Protein AF-A0A928GPD8-F1 (afdb_monomer)

Nearest PDB structures (foldseek):
  7vp2-assembly1_B  TM=6.173E-01  e=7.618E+00  Arabidopsis thaliana
  6gts-assembly1_C-2  TM=4.803E-01  e=5.348E+00  Escherichia coli

Radius of gyration: 21.24 Å; Cα contacts (8 Å, |Δi|>4): 13; chains: 1; bounding box: 34×36×52 Å

Sequence (64 aa):
MTFKLTAGQYKSLKNYCKARKTTPIKLIKRSIERFTSHYEYEVPAE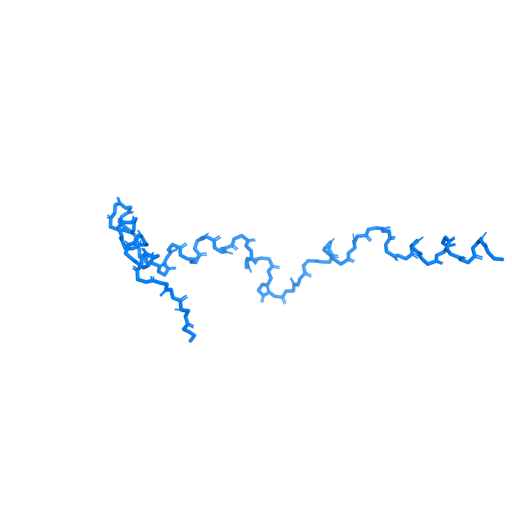LYLTENQLNLFDLDEMSN

pLDDT: mean 79.39, std 16.74, range [44.97, 97.94]

Solvent-accessible surface area (backbone atoms only — not comparable to full-atom values): 4176 Å² total; per-residue (Å²): 141,84,86,91,69,55,73,66,57,50,51,51,49,51,53,52,21,63,78,67,78,52,47,68,67,60,51,51,51,64,73,43,36,86,77,42,74,60,56,78,84,52,72,57,68,72,77,75,54,60,94,54,73,73,60,64,58,61,60,61,67,75,73,113

Foldseek 3Di:
DDDDDDPVRVVVLVVVCVVVVHDSVVVVCVVCVVVCVCPVPHNPVVVVCPPCPVVVVVVVVVPD

Structure (mmCIF, N/CA/C/O backbone):
data_AF-A0A928GPD8-F1
#
_entry.id   AF-A0A928GPD8-F1
#
loop_
_atom_site.group_PDB
_atom_site.id
_atom_site.type_symbol
_atom_site.label_atom_id
_atom_site.label_alt_id
_atom_site.label_comp_id
_atom_site.label_asym_id
_atom_site.label_entity_id
_atom_site.label_seq_id
_atom_site.pdbx_PDB_ins_code
_atom_site.Cartn_x
_atom_site.Cartn_y
_atom_site.Cartn_z
_atom_site.occupancy
_atom_site.B_iso_or_equiv
_atom_site.auth_seq_id
_atom_site.auth_comp_id
_atom_site.auth_asym_id
_atom_site.auth_atom_id
_atom_site.pdbx_PDB_model_num
ATOM 1 N N . MET A 1 1 ? 12.906 -3.034 3.535 1.00 66.12 1 MET A N 1
ATOM 2 C CA . MET A 1 1 ? 12.254 -1.955 2.761 1.00 66.12 1 MET A CA 1
ATOM 3 C C . MET A 1 1 ? 11.156 -1.345 3.620 1.00 66.12 1 MET A C 1
ATOM 5 O O . MET A 1 1 ? 10.305 -2.098 4.083 1.00 66.12 1 MET A O 1
ATOM 9 N N . THR A 1 2 ? 11.178 -0.034 3.869 1.00 82.50 2 THR A N 1
ATOM 10 C CA . THR A 1 2 ? 10.237 0.623 4.796 1.00 82.50 2 THR A CA 1
ATOM 11 C C . THR A 1 2 ? 9.599 1.827 4.113 1.00 82.50 2 THR A C 1
ATOM 13 O O . THR A 1 2 ? 10.302 2.765 3.751 1.00 82.50 2 THR A O 1
ATOM 16 N N . PHE A 1 3 ? 8.275 1.812 3.942 1.00 84.31 3 PHE A N 1
ATOM 17 C CA . PHE A 1 3 ? 7.522 2.940 3.389 1.00 84.31 3 PHE A CA 1
ATOM 18 C C . PHE A 1 3 ? 6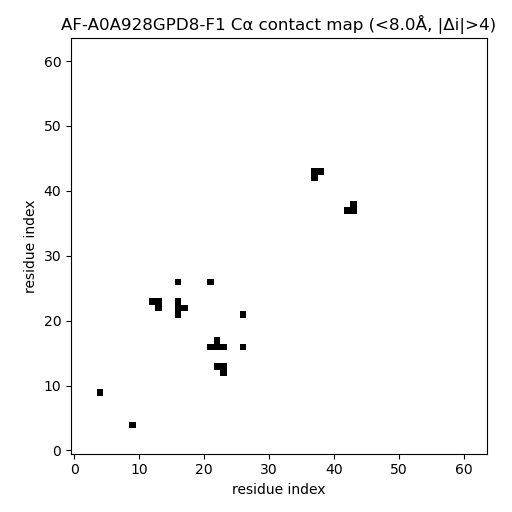.941 3.786 4.518 1.00 84.31 3 PHE A C 1
ATOM 20 O O . PHE A 1 3 ? 6.322 3.256 5.443 1.00 84.31 3 PHE A O 1
ATOM 27 N N . LYS A 1 4 ? 7.132 5.105 4.442 1.00 92.19 4 LYS A N 1
ATOM 28 C CA . LYS A 1 4 ? 6.534 6.044 5.394 1.00 92.19 4 LYS A CA 1
ATOM 29 C C . LYS A 1 4 ? 5.119 6.389 4.940 1.00 92.19 4 LYS A C 1
ATOM 31 O O . LYS A 1 4 ? 4.909 6.790 3.802 1.00 92.19 4 LYS A O 1
ATOM 36 N N . LEU A 1 5 ? 4.164 6.240 5.850 1.00 93.56 5 LEU A N 1
ATOM 37 C CA . LEU A 1 5 ? 2.772 6.640 5.672 1.00 93.56 5 LEU A CA 1
ATOM 38 C C . LEU A 1 5 ? 2.404 7.609 6.786 1.00 93.56 5 LEU A C 1
ATOM 40 O O . LEU A 1 5 ? 2.847 7.446 7.926 1.00 93.56 5 LEU A O 1
ATOM 44 N N . THR A 1 6 ? 1.554 8.584 6.479 1.00 96.81 6 THR A N 1
ATOM 45 C CA . THR A 1 6 ? 0.937 9.386 7.537 1.00 96.81 6 THR A CA 1
ATOM 46 C C . THR A 1 6 ? 0.002 8.512 8.376 1.00 96.81 6 THR A C 1
ATOM 48 O O . THR A 1 6 ? -0.518 7.488 7.915 1.00 96.81 6 THR A O 1
ATOM 51 N N . ALA A 1 7 ? -0.265 8.927 9.617 1.00 95.75 7 ALA A N 1
ATOM 52 C CA . ALA A 1 7 ? -1.179 8.201 10.499 1.00 95.75 7 ALA A CA 1
ATOM 53 C C . ALA A 1 7 ? -2.579 8.028 9.874 1.00 95.75 7 ALA A C 1
ATOM 55 O O . ALA A 1 7 ? -3.187 6.960 9.983 1.00 95.75 7 ALA A O 1
ATOM 56 N N . GLY A 1 8 ? -3.066 9.051 9.159 1.00 97.25 8 GLY A N 1
ATOM 57 C CA . GLY A 1 8 ? -4.347 9.012 8.449 1.00 97.25 8 GLY A CA 1
ATOM 58 C C . GLY A 1 8 ? -4.364 8.001 7.301 1.00 97.25 8 GLY A C 1
ATOM 59 O O . GLY A 1 8 ? -5.285 7.187 7.209 1.00 97.25 8 GLY A O 1
ATOM 60 N N . GLN A 1 9 ? -3.314 7.986 6.473 1.00 96.06 9 GLN A N 1
ATOM 61 C CA . GLN A 1 9 ? -3.168 7.016 5.382 1.00 96.06 9 GLN A CA 1
ATOM 62 C C . GLN A 1 9 ? -3.135 5.581 5.914 1.00 96.06 9 GLN A C 1
ATOM 64 O O . GLN A 1 9 ? -3.844 4.713 5.404 1.00 96.06 9 GLN A O 1
ATOM 69 N N . TYR A 1 10 ? -2.375 5.335 6.984 1.00 95.50 10 TYR A N 1
ATOM 70 C CA . TYR A 1 10 ? -2.288 4.011 7.592 1.00 95.50 10 TYR A CA 1
ATOM 71 C C . TYR A 1 10 ? -3.625 3.551 8.193 1.00 95.50 10 TYR A C 1
ATOM 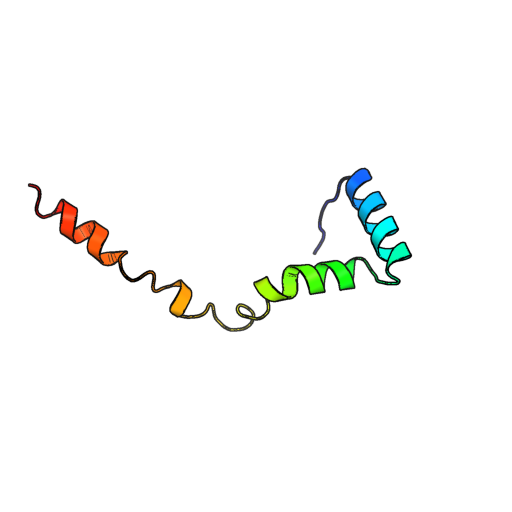73 O O . TYR A 1 10 ? -4.017 2.393 8.027 1.00 95.50 10 TYR A O 1
ATOM 81 N N . LYS A 1 11 ? -4.369 4.457 8.844 1.00 97.44 11 LYS A N 1
ATOM 82 C CA . LYS A 1 11 ? -5.710 4.162 9.373 1.00 97.44 11 LYS A CA 1
ATOM 83 C C . LYS A 1 11 ? -6.692 3.815 8.252 1.00 97.44 11 LYS A C 1
ATOM 85 O O . LYS A 1 11 ? -7.394 2.809 8.352 1.00 97.44 11 LYS A O 1
ATOM 90 N N . SER A 1 12 ? -6.697 4.599 7.174 1.00 97.12 12 SER A N 1
ATOM 91 C CA . SER A 1 12 ? -7.521 4.335 5.988 1.00 97.12 12 SER A CA 1
ATOM 92 C C . SER A 1 12 ? -7.189 2.974 5.361 1.00 97.12 12 SER A C 1
ATOM 94 O O . SER A 1 12 ? -8.077 2.143 5.156 1.00 97.12 12 SER A O 1
ATOM 96 N N . LEU A 1 13 ? -5.895 2.686 5.180 1.00 95.81 13 LEU A N 1
ATOM 97 C CA . LEU A 1 13 ? -5.396 1.417 4.650 1.00 95.81 13 LEU A CA 1
ATOM 98 C C . LEU A 1 13 ? -5.861 0.218 5.487 1.00 95.81 13 LEU A C 1
ATOM 100 O O . LEU A 1 13 ? -6.348 -0.768 4.929 1.00 95.81 13 LEU A O 1
ATOM 104 N N . LYS A 1 14 ? -5.772 0.298 6.822 1.00 96.75 14 LYS A N 1
ATOM 105 C CA . LYS A 1 14 ? -6.277 -0.765 7.707 1.00 96.75 14 LYS A CA 1
ATOM 106 C C . LYS A 1 14 ? -7.780 -0.970 7.576 1.00 96.75 14 LYS A C 1
ATOM 108 O O . LYS A 1 14 ? -8.220 -2.115 7.493 1.00 96.75 14 LYS A O 1
ATOM 113 N N . ASN A 1 15 ? -8.558 0.112 7.567 1.00 97.94 15 ASN A N 1
ATOM 114 C CA . ASN A 1 15 ? -10.016 0.031 7.476 1.00 97.94 15 ASN A CA 1
ATOM 115 C C . ASN A 1 15 ? -10.449 -0.647 6.174 1.00 97.94 15 ASN A C 1
ATOM 117 O O . ASN A 1 15 ? -11.269 -1.565 6.202 1.00 97.94 15 ASN A O 1
ATOM 121 N N . TYR A 1 16 ? -9.831 -0.266 5.056 1.00 97.69 16 TYR A N 1
ATOM 122 C CA . TYR A 1 16 ? -10.058 -0.917 3.770 1.00 97.69 16 TYR A CA 1
ATOM 123 C C . TYR A 1 16 ? -9.705 -2.410 3.820 1.00 97.69 16 TYR A C 1
ATOM 125 O O . TYR A 1 16 ? -10.504 -3.259 3.419 1.00 97.69 16 TYR A O 1
ATOM 133 N N . CYS A 1 17 ? -8.527 -2.744 4.360 1.00 97.62 17 CYS A N 1
ATOM 134 C CA . CYS A 1 17 ? -8.073 -4.130 4.473 1.00 97.62 17 CYS A CA 1
ATOM 135 C C . CYS A 1 17 ? -9.036 -4.984 5.311 1.00 97.62 17 CYS A C 1
ATOM 137 O O . CYS A 1 17 ? -9.360 -6.105 4.916 1.00 97.62 17 CYS A O 1
ATOM 139 N N . LYS A 1 18 ? -9.565 -4.429 6.409 1.00 97.62 18 LYS A N 1
ATOM 140 C CA . LYS A 1 18 ? -10.574 -5.078 7.257 1.00 97.62 18 LYS A CA 1
ATOM 141 C C . LYS A 1 18 ? -11.881 -5.322 6.499 1.00 97.62 18 LYS A C 1
ATOM 143 O O . LYS A 1 18 ? -12.395 -6.436 6.528 1.00 97.62 18 LYS A O 1
ATOM 148 N N . ALA A 1 19 ? -12.387 -4.316 5.783 1.00 97.88 19 ALA A N 1
ATOM 149 C CA . ALA A 1 19 ? -13.632 -4.419 5.019 1.00 97.88 19 ALA A CA 1
ATOM 150 C C . ALA A 1 19 ? -13.554 -5.449 3.878 1.00 97.88 19 ALA A C 1
ATOM 152 O O . ALA A 1 19 ? -14.535 -6.122 3.571 1.00 97.88 19 ALA A O 1
ATOM 153 N N . ARG A 1 20 ? -12.380 -5.592 3.253 1.00 95.94 20 ARG A N 1
ATOM 154 C CA . ARG A 1 20 ? -12.154 -6.493 2.111 1.00 95.94 20 ARG A CA 1
ATOM 155 C C . ARG A 1 20 ? -11.494 -7.823 2.485 1.00 95.94 20 ARG A C 1
ATOM 157 O O . ARG A 1 20 ? -11.139 -8.573 1.581 1.00 95.94 20 ARG A O 1
ATOM 164 N N . LYS A 1 21 ? -11.314 -8.114 3.781 1.00 97.12 21 LYS A N 1
ATOM 165 C CA . LYS A 1 21 ? -10.638 -9.328 4.284 1.00 97.12 21 LYS A CA 1
ATOM 166 C C . LYS A 1 21 ? -9.290 -9.581 3.586 1.00 97.12 21 LYS A C 1
ATOM 168 O O . LYS A 1 21 ? -8.985 -10.688 3.153 1.00 97.12 21 LYS A O 1
ATOM 173 N N . THR A 1 22 ? -8.491 -8.527 3.445 1.00 97.25 22 THR A N 1
ATOM 174 C CA . THR A 1 22 ? -7.153 -8.578 2.838 1.00 97.25 22 THR A CA 1
ATOM 175 C C . THR A 1 22 ? -6.110 -8.003 3.795 1.00 97.25 22 THR A C 1
ATOM 177 O O . THR A 1 22 ? -6.444 -7.512 4.873 1.00 97.25 22 THR A O 1
ATOM 180 N N . THR A 1 23 ? -4.836 -8.064 3.418 1.00 96.31 23 THR A N 1
ATOM 181 C CA . THR A 1 23 ? -3.732 -7.471 4.180 1.00 96.31 23 THR A CA 1
ATOM 182 C C . THR A 1 23 ? -3.139 -6.281 3.426 1.00 96.31 23 THR A C 1
ATOM 184 O O . THR A 1 23 ? -3.185 -6.260 2.192 1.00 96.31 23 THR A O 1
ATOM 187 N N . PRO A 1 24 ? -2.534 -5.303 4.130 1.00 94.25 24 PRO A N 1
ATOM 188 C CA . PRO A 1 24 ? -1.882 -4.164 3.487 1.00 94.25 24 PRO A CA 1
ATOM 189 C C . PRO A 1 24 ? -0.863 -4.582 2.425 1.00 94.25 24 PRO A C 1
ATOM 191 O O . PRO A 1 24 ? -0.867 -4.046 1.325 1.00 94.25 24 PRO A O 1
ATOM 194 N N . ILE A 1 25 ? -0.047 -5.599 2.720 1.00 93.75 25 ILE A N 1
ATOM 195 C CA . ILE A 1 25 ? 0.958 -6.121 1.787 1.00 93.75 25 ILE A CA 1
ATOM 196 C C . ILE A 1 25 ? 0.294 -6.703 0.538 1.00 93.75 25 ILE A C 1
ATOM 198 O O . ILE A 1 25 ? 0.712 -6.389 -0.573 1.00 93.7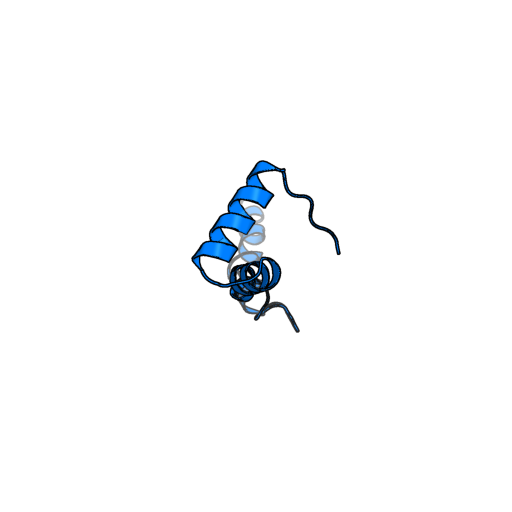5 25 ILE A O 1
ATOM 202 N N . LYS A 1 26 ? -0.750 -7.528 0.700 1.00 95.31 26 LYS A N 1
ATOM 203 C CA . LYS A 1 26 ? -1.453 -8.143 -0.434 1.00 95.31 26 LYS A CA 1
ATOM 204 C C . LYS A 1 26 ? -2.126 -7.088 -1.309 1.00 95.31 26 LYS A C 1
ATOM 206 O O . LYS A 1 26 ? -2.084 -7.198 -2.529 1.00 95.31 26 LYS A O 1
ATOM 211 N N . LEU A 1 27 ? -2.704 -6.058 -0.691 1.00 95.56 27 LEU A N 1
ATOM 212 C CA . LEU A 1 27 ? -3.276 -4.926 -1.411 1.00 95.56 27 LEU A CA 1
ATOM 213 C C . LEU A 1 27 ? -2.208 -4.160 -2.194 1.00 95.56 27 LEU A C 1
ATOM 215 O O . LEU A 1 27 ? -2.393 -3.947 -3.383 1.00 95.56 27 LEU A O 1
ATOM 219 N N . ILE A 1 28 ? -1.101 -3.779 -1.548 1.00 93.44 28 ILE A N 1
ATOM 220 C CA . ILE A 1 28 ? -0.019 -3.021 -2.191 1.00 93.44 28 ILE A CA 1
ATOM 221 C C . ILE A 1 28 ? 0.531 -3.803 -3.381 1.00 93.44 28 ILE A C 1
ATOM 223 O O . ILE A 1 28 ? 0.562 -3.255 -4.476 1.00 93.44 28 ILE A O 1
ATOM 227 N N . LYS A 1 29 ? 0.875 -5.085 -3.189 1.00 92.62 29 LYS A N 1
ATOM 228 C CA . LYS A 1 29 ? 1.366 -5.960 -4.263 1.00 92.62 29 LYS A CA 1
ATOM 229 C C . LYS A 1 29 ? 0.400 -5.996 -5.444 1.00 92.62 29 LYS A C 1
ATOM 231 O O . LYS A 1 29 ? 0.818 -5.732 -6.558 1.00 92.62 29 LYS A O 1
ATOM 236 N N . ARG A 1 30 ? -0.892 -6.224 -5.191 1.00 93.56 30 ARG A N 1
ATOM 237 C CA . ARG A 1 30 ? -1.913 -6.261 -6.250 1.00 93.56 30 ARG A CA 1
ATOM 238 C C . ARG A 1 30 ? -2.098 -4.913 -6.953 1.00 93.56 30 ARG A C 1
ATOM 240 O O . ARG A 1 30 ? -2.354 -4.869 -8.147 1.00 93.56 30 ARG A O 1
ATOM 247 N N . SER A 1 31 ? -1.991 -3.804 -6.224 1.00 92.69 31 SER A N 1
ATOM 248 C CA . SER A 1 31 ? -2.121 -2.463 -6.804 1.00 92.69 31 SER A CA 1
ATOM 249 C C . SER A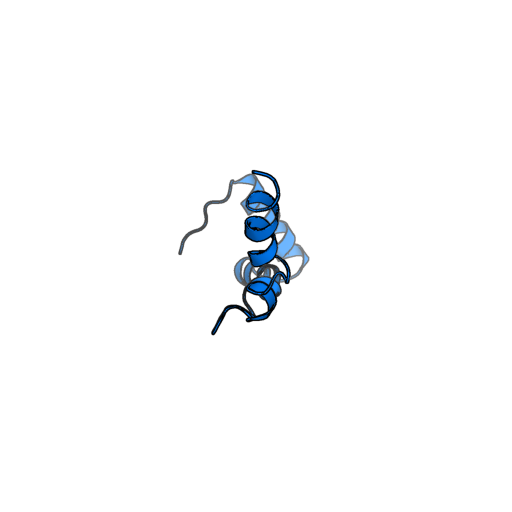 1 31 ? -0.933 -2.083 -7.686 1.00 92.69 31 SER A C 1
ATOM 251 O O . SER A 1 31 ? -1.114 -1.331 -8.643 1.00 92.69 31 SER A O 1
ATOM 253 N N . ILE A 1 32 ? 0.266 -2.579 -7.364 1.00 91.25 32 ILE A N 1
ATOM 254 C CA . ILE A 1 32 ? 1.479 -2.318 -8.148 1.00 91.25 32 ILE A CA 1
ATOM 255 C C . ILE A 1 32 ? 1.768 -3.395 -9.197 1.00 91.25 32 ILE A C 1
ATOM 257 O O . ILE A 1 32 ? 2.588 -3.155 -10.068 1.00 91.25 32 ILE A O 1
ATOM 261 N N . GLU A 1 33 ? 1.075 -4.534 -9.150 1.00 90.31 33 GLU A N 1
ATOM 262 C CA . GLU A 1 33 ? 1.315 -5.716 -9.988 1.00 90.31 33 GLU A CA 1
ATOM 263 C C . GLU A 1 33 ? 1.436 -5.374 -11.474 1.00 90.31 33 GLU A C 1
ATOM 265 O O . GLU A 1 33 ? 2.436 -5.713 -12.093 1.00 90.31 33 GLU A O 1
ATOM 270 N N . ARG A 1 34 ? 0.494 -4.597 -12.024 1.00 84.00 34 ARG A N 1
ATOM 271 C CA . ARG A 1 34 ? 0.526 -4.167 -13.436 1.00 84.00 34 ARG A CA 1
ATOM 272 C C . ARG A 1 34 ? 1.763 -3.343 -13.814 1.00 84.00 34 ARG A C 1
ATOM 274 O O . ARG A 1 34 ? 2.139 -3.296 -14.978 1.00 84.00 34 ARG A O 1
ATOM 281 N N . PHE A 1 35 ? 2.353 -2.662 -12.834 1.00 83.12 35 PHE A N 1
ATOM 282 C CA . PHE A 1 35 ? 3.527 -1.807 -12.991 1.00 83.12 35 PHE A CA 1
ATOM 283 C C . PHE A 1 35 ? 4.833 -2.539 -12.694 1.00 83.12 35 PHE A C 1
ATOM 285 O O . PHE A 1 35 ? 5.892 -1.957 -12.870 1.00 83.12 35 PHE A O 1
ATOM 292 N N . THR A 1 36 ? 4.778 -3.779 -12.208 1.00 84.94 36 THR A N 1
ATOM 293 C CA . THR A 1 36 ? 5.973 -4.567 -11.883 1.00 84.94 36 THR A CA 1
ATOM 294 C C . THR A 1 36 ? 6.067 -5.840 -12.714 1.00 84.94 36 THR A C 1
ATOM 296 O O . THR A 1 36 ? 7.171 -6.293 -12.981 1.00 84.94 36 THR A O 1
ATOM 299 N N . SER A 1 37 ? 4.938 -6.395 -13.171 1.00 79.56 37 SER A N 1
ATOM 300 C CA . SER A 1 37 ? 4.872 -7.684 -13.875 1.00 79.56 37 SER A CA 1
ATOM 301 C C . SER A 1 37 ? 5.663 -7.717 -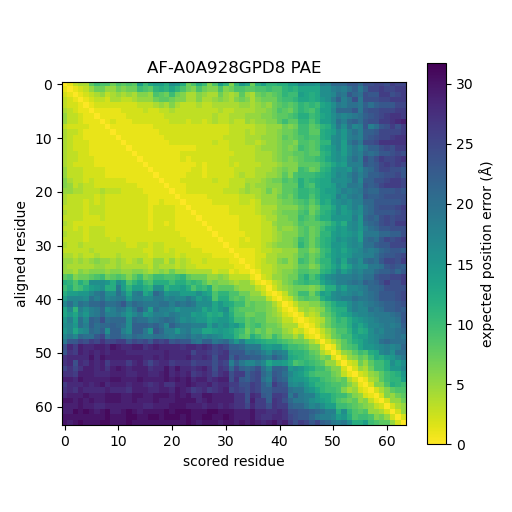15.181 1.00 79.56 37 SER A C 1
ATOM 303 O O . SER A 1 37 ? 6.163 -8.765 -15.560 1.00 79.56 37 SER A O 1
ATOM 305 N N . HIS A 1 38 ? 5.789 -6.577 -15.860 1.00 71.31 38 HIS A N 1
ATOM 306 C CA . HIS A 1 38 ? 6.520 -6.463 -17.126 1.00 71.31 38 HIS A CA 1
ATOM 307 C C . HIS A 1 38 ? 7.955 -5.961 -16.946 1.00 71.31 38 HIS A C 1
ATOM 309 O O . HIS A 1 38 ? 8.664 -5.833 -17.928 1.00 71.31 38 HIS A O 1
ATOM 315 N N . TYR A 1 39 ? 8.377 -5.656 -15.717 1.00 69.75 39 TYR A N 1
ATOM 316 C CA . TYR A 1 39 ? 9.665 -5.015 -15.425 1.00 69.75 39 TYR A CA 1
ATOM 317 C C . TYR A 1 39 ? 10.566 -5.877 -14.532 1.00 69.75 39 TYR A C 1
ATOM 319 O O . TYR A 1 39 ? 11.605 -5.414 -14.073 1.00 69.75 39 TYR A O 1
ATOM 327 N N . GLU A 1 40 ? 10.151 -7.111 -14.236 1.00 65.81 40 GLU A N 1
ATOM 328 C CA . GLU A 1 40 ? 10.891 -8.034 -13.369 1.00 65.81 40 GLU A CA 1
ATOM 329 C C . GLU A 1 40 ? 12.163 -8.581 -14.039 1.00 65.81 40 GLU A C 1
ATOM 331 O O . GLU A 1 40 ? 13.125 -8.891 -13.341 1.00 65.81 40 GLU A O 1
ATOM 336 N N . TYR A 1 41 ? 12.187 -8.648 -15.375 1.00 67.00 41 TYR A N 1
ATOM 337 C CA . TYR A 1 41 ? 13.296 -9.221 -16.144 1.00 67.00 41 TYR A CA 1
ATOM 338 C C . TYR A 1 41 ? 13.956 -8.182 -17.061 1.00 67.00 41 TYR A C 1
ATOM 340 O O . TYR A 1 41 ? 15.141 -7.912 -16.901 1.00 67.00 41 TYR A O 1
ATOM 348 N N . GLU A 1 42 ? 13.195 -7.540 -17.952 1.00 68.69 42 GLU A N 1
ATOM 349 C CA . GLU A 1 42 ? 13.659 -6.452 -18.825 1.00 68.69 42 GLU A CA 1
ATOM 350 C C . GLU A 1 42 ? 12.512 -5.467 -19.082 1.00 68.69 42 GLU A C 1
ATOM 352 O O . GLU A 1 42 ? 11.352 -5.868 -19.147 1.00 68.69 42 GLU A O 1
ATOM 357 N N . VAL A 1 43 ? 12.818 -4.174 -19.224 1.00 69.38 43 VAL A N 1
ATOM 358 C CA . VAL A 1 43 ? 11.834 -3.180 -19.679 1.00 69.38 43 VAL A CA 1
ATOM 359 C C . VAL A 1 43 ? 11.446 -3.535 -21.125 1.00 69.38 43 VAL A C 1
ATOM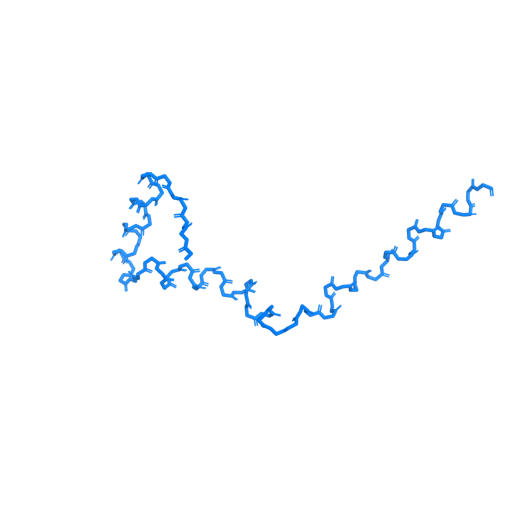 361 O O . VAL A 1 43 ? 12.349 -3.672 -21.952 1.00 69.38 43 VAL A O 1
ATOM 364 N N . PRO A 1 44 ? 10.148 -3.665 -21.465 1.00 69.69 44 PRO A N 1
ATOM 365 C CA . PRO A 1 44 ? 9.725 -3.979 -22.826 1.00 69.69 44 PRO A CA 1
ATOM 366 C C . PRO A 1 44 ? 10.352 -3.029 -23.853 1.00 69.69 44 PRO A C 1
ATOM 368 O O . PRO A 1 44 ? 10.272 -1.810 -23.692 1.00 69.69 44 PRO A O 1
ATOM 371 N N . ALA A 1 45 ? 10.938 -3.580 -24.922 1.00 65.69 45 ALA A N 1
ATOM 372 C CA . ALA A 1 45 ? 11.576 -2.812 -26.000 1.00 65.69 45 ALA A CA 1
ATOM 373 C C . ALA A 1 45 ? 10.645 -1.737 -26.601 1.00 65.69 45 ALA A C 1
ATOM 375 O O . ALA A 1 45 ? 11.092 -0.661 -26.991 1.00 65.69 45 ALA A O 1
ATOM 376 N N . GLU A 1 46 ? 9.337 -1.999 -26.591 1.00 65.94 46 GLU A N 1
ATOM 377 C CA . GLU A 1 46 ? 8.269 -1.095 -27.033 1.00 65.94 46 GLU A CA 1
ATOM 378 C C . GLU A 1 46 ? 8.217 0.232 -26.253 1.00 65.94 46 GLU A C 1
ATOM 380 O O . GLU A 1 46 ? 7.817 1.251 -26.805 1.00 65.94 46 GLU A O 1
ATOM 385 N N . LEU A 1 47 ? 8.654 0.262 -24.986 1.00 63.47 47 LEU A N 1
ATOM 386 C CA . LEU A 1 47 ? 8.733 1.500 -24.196 1.00 63.47 47 LEU A CA 1
ATOM 387 C C . LEU A 1 47 ? 9.973 2.342 -24.519 1.00 63.47 47 LEU A C 1
ATOM 389 O O . LEU A 1 47 ? 9.984 3.534 -24.221 1.00 63.47 47 LEU A O 1
ATOM 393 N N . TYR A 1 48 ? 11.010 1.738 -25.105 1.00 63.25 48 TYR A N 1
ATOM 394 C CA . TYR A 1 48 ? 12.190 2.460 -25.589 1.00 63.25 48 TYR A CA 1
ATOM 395 C C . TYR A 1 48 ? 11.971 3.049 -26.987 1.00 63.25 48 TYR A C 1
ATOM 397 O O . TYR A 1 48 ? 12.608 4.036 -27.348 1.00 63.25 48 TYR A O 1
ATOM 405 N N . LEU A 1 49 ? 11.051 2.475 -27.763 1.00 59.78 49 LEU A N 1
ATOM 406 C CA . LEU A 1 49 ? 10.704 2.912 -29.110 1.00 59.78 49 LEU A CA 1
ATOM 407 C C . LEU A 1 49 ? 9.461 3.808 -29.088 1.00 59.78 49 LEU A C 1
ATOM 409 O O . LEU A 1 49 ? 8.413 3.468 -29.627 1.00 59.78 49 LEU A O 1
ATOM 413 N N . THR A 1 50 ? 9.571 5.010 -28.524 1.00 58.66 50 THR A N 1
ATOM 414 C CA . THR A 1 50 ? 8.738 6.098 -29.052 1.00 58.66 50 THR A CA 1
ATOM 415 C C . THR A 1 50 ? 9.285 6.436 -30.437 1.00 58.66 50 THR A C 1
ATOM 417 O O . THR A 1 50 ? 10.362 7.023 -30.528 1.00 58.66 50 THR A O 1
ATOM 420 N N . GLU A 1 51 ? 8.559 6.038 -31.486 1.00 56.34 51 GLU A N 1
ATOM 421 C CA . GLU A 1 51 ? 8.899 6.065 -32.927 1.00 56.34 51 GLU A CA 1
ATOM 422 C C . GLU A 1 51 ? 9.465 7.383 -33.507 1.00 56.34 51 GLU A C 1
ATOM 424 O O . GLU A 1 51 ? 9.722 7.452 -34.700 1.00 56.34 51 GLU A O 1
ATOM 429 N N . ASN A 1 52 ? 9.696 8.439 -32.722 1.00 56.31 52 ASN A N 1
ATOM 430 C CA . ASN A 1 52 ? 10.054 9.761 -33.241 1.00 56.31 52 ASN A CA 1
ATOM 431 C C . ASN A 1 52 ? 11.125 10.530 -32.449 1.00 56.31 52 ASN A C 1
ATOM 433 O O . ASN A 1 52 ? 11.308 11.717 -32.702 1.00 56.31 52 ASN A O 1
ATOM 437 N N . GLN A 1 53 ? 11.860 9.917 -31.512 1.00 58.56 53 GLN A N 1
ATOM 438 C CA . GLN A 1 53 ? 12.883 10.681 -30.769 1.00 58.56 53 GLN A CA 1
ATOM 439 C C . GLN A 1 53 ? 14.150 11.007 -31.571 1.00 58.56 53 GLN A C 1
ATOM 441 O O . GLN A 1 53 ? 14.826 11.976 -31.242 1.00 58.56 53 GLN A O 1
ATOM 446 N N . LEU A 1 54 ? 14.443 10.265 -32.642 1.00 57.91 54 LEU A N 1
ATOM 447 C CA . LEU A 1 54 ? 15.529 10.612 -33.569 1.00 57.91 54 LEU A CA 1
ATOM 448 C C . LEU A 1 54 ? 15.134 11.764 -34.514 1.00 57.91 54 LEU A C 1
ATOM 450 O O . LEU A 1 54 ? 15.963 12.618 -34.801 1.00 57.91 54 LEU A O 1
ATOM 454 N N . ASN A 1 55 ? 13.848 11.877 -34.870 1.00 57.44 55 ASN A N 1
ATOM 455 C CA . ASN A 1 55 ? 13.328 12.942 -35.741 1.00 57.44 55 ASN A CA 1
ATOM 456 C C . ASN A 1 55 ? 13.291 14.333 -35.076 1.00 57.44 55 ASN A C 1
ATOM 458 O O . ASN A 1 55 ? 13.015 15.323 -35.747 1.00 57.44 55 ASN A O 1
ATOM 462 N N . LEU A 1 56 ? 13.540 14.432 -33.765 1.00 57.66 56 LEU A N 1
ATOM 463 C CA . LEU A 1 56 ? 13.628 15.724 -33.073 1.00 57.66 56 LEU A CA 1
ATOM 464 C C . LEU A 1 56 ? 14.933 16.468 -33.379 1.00 57.66 56 LEU A C 1
ATOM 466 O O . LEU A 1 56 ? 14.956 17.686 -33.259 1.00 57.66 56 LEU A O 1
ATOM 470 N N . PHE A 1 57 ? 15.989 15.762 -33.788 1.00 61.59 57 PHE A N 1
ATOM 471 C CA . PHE A 1 57 ? 17.283 16.372 -34.109 1.00 61.59 57 PHE A CA 1
ATOM 472 C C . PHE A 1 57 ? 17.418 16.721 -35.598 1.00 61.59 57 PHE A C 1
ATOM 474 O O . PHE A 1 57 ? 18.095 17.686 -35.935 1.00 61.59 57 PHE A O 1
ATOM 481 N N . ASP A 1 58 ? 16.709 16.009 -36.480 1.00 60.38 58 ASP A N 1
ATOM 482 C CA . ASP A 1 58 ? 16.730 16.275 -37.927 1.00 60.38 58 ASP A CA 1
ATOM 483 C C . ASP A 1 58 ? 15.948 17.546 -38.320 1.00 60.38 58 ASP A C 1
ATOM 485 O O . ASP A 1 58 ? 16.193 18.130 -39.374 1.00 60.38 58 ASP A O 1
ATOM 489 N N . LEU A 1 59 ? 15.013 18.007 -37.478 1.00 59.19 59 LEU A N 1
ATOM 490 C CA . LEU A 1 59 ? 14.232 19.225 -37.734 1.00 59.19 59 LEU A CA 1
ATOM 491 C C . LEU A 1 59 ? 14.982 20.519 -37.379 1.00 59.19 59 LEU A C 1
ATOM 493 O O . LEU A 1 59 ? 14.695 21.555 -37.980 1.00 59.19 59 LEU A O 1
ATOM 497 N N . ASP A 1 60 ? 15.948 20.466 -36.459 1.00 56.50 60 ASP A N 1
ATOM 498 C CA . ASP A 1 60 ? 16.761 21.634 -36.090 1.00 56.50 60 ASP A CA 1
ATOM 499 C C . ASP A 1 60 ? 17.879 21.897 -37.121 1.00 56.50 60 ASP A C 1
ATOM 501 O O . ASP A 1 60 ? 18.164 23.053 -37.433 1.00 56.50 60 ASP A O 1
ATOM 505 N N . GLU A 1 61 ? 18.441 20.850 -37.738 1.00 58.38 61 GLU A N 1
ATOM 506 C CA . GLU A 1 61 ? 19.490 20.946 -38.776 1.00 58.38 61 GLU A CA 1
ATOM 507 C C . GLU A 1 61 ? 18.975 21.485 -40.128 1.00 58.38 61 GLU A C 1
ATOM 509 O O . GLU A 1 61 ? 19.762 21.943 -40.951 1.00 58.38 61 GLU A O 1
ATOM 514 N N . MET A 1 62 ? 17.659 21.474 -40.373 1.00 55.66 62 MET A N 1
ATOM 515 C CA . MET A 1 62 ? 17.052 22.004 -41.609 1.00 55.66 62 MET A CA 1
ATOM 516 C C . MET A 1 62 ? 16.599 23.472 -41.505 1.00 55.66 62 MET A C 1
ATOM 518 O O . MET A 1 62 ? 16.015 24.000 -42.454 1.00 55.66 62 MET A O 1
ATOM 522 N N . SER A 1 63 ? 16.833 24.128 -40.363 1.00 54.91 63 SER A N 1
ATOM 523 C CA . SER A 1 63 ? 16.408 25.515 -40.102 1.00 54.91 63 SER A CA 1
ATOM 524 C C . SER A 1 63 ? 17.552 26.526 -39.928 1.00 54.91 63 SER A C 1
ATOM 526 O O . SER A 1 63 ? 17.278 27.687 -39.620 1.00 54.91 63 SER A O 1
ATOM 528 N N . ASN A 1 64 ? 18.802 26.123 -40.192 1.00 44.97 64 ASN A N 1
ATOM 529 C CA . ASN A 1 64 ? 19.983 26.998 -40.237 1.00 44.97 64 ASN A CA 1
ATOM 530 C C . ASN A 1 64 ? 20.714 26.916 -41.579 1.00 44.97 64 ASN A C 1
ATOM 532 O O . ASN A 1 64 ? 20.913 25.7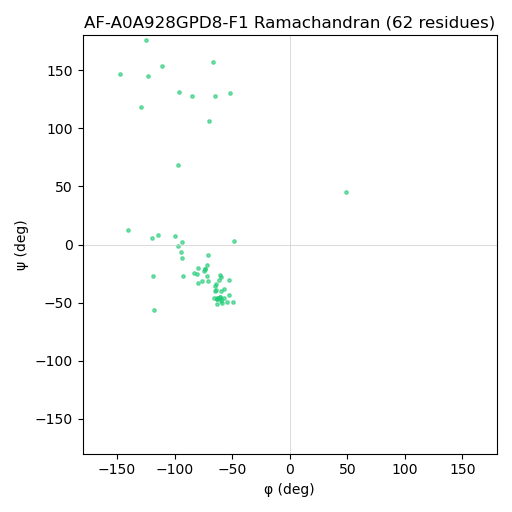89 -42.078 1.00 44.97 64 ASN A O 1
#

Secondary structure (DSSP, 8-state):
----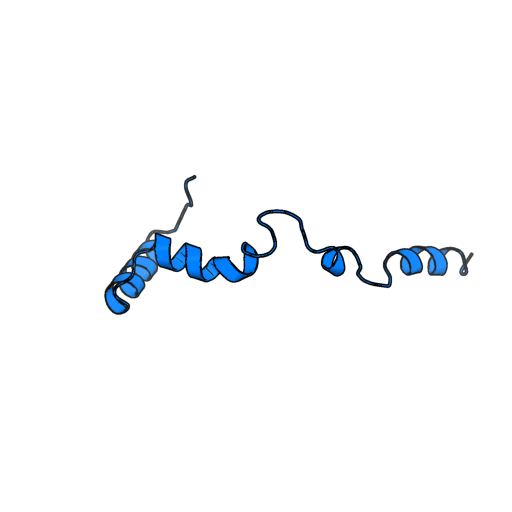--HHHHHHHHHHHHHTT--HHHHHHHHHHHHHTTSSS---HHHH--TTSSHHHHTTTT--

Mean predicted aligned error: 12.18 Å